Protein AF-W6QTF0-F1 (afdb_monomer_lite)

Sequence (94 aa):
MQSGQARIRALQQAVISSERAQDSARKGFLAGSSTNVDILNAEEQVFIARRDLLEAKLRYLLARLQLAAAVGLLGEDDILQVNDYLGPKLALGY

pLDDT: mean 84.07, std 10.35, range [43.03, 95.44]

InterPro domains:
  IPR003423 Outer membrane efflux protein [PF02321] (2-72)
  IPR051906 Outer membrane protein TolC-like [PTHR30026] (2-82)

Radius of gyration: 18.38 Å; chains: 1; bounding box: 40×16×49 Å

Structure (mmCIF, N/CA/C/O backbone):
data_AF-W6QTF0-F1
#
_entry.id   AF-W6QTF0-F1
#
loop_
_atom_site.group_PDB
_atom_site.id
_atom_site.type_symbol
_atom_site.label_atom_id
_atom_site.label_alt_id
_atom_site.label_comp_id
_atom_site.label_asym_id
_atom_site.label_entity_id
_atom_site.label_seq_id
_atom_site.pdbx_PDB_ins_code
_atom_site.Cartn_x
_atom_site.Cartn_y
_atom_site.Cartn_z
_atom_site.occupancy
_atom_site.B_iso_or_equiv
_atom_site.auth_seq_id
_atom_site.auth_comp_id
_atom_site.auth_asym_id
_atom_site.auth_atom_id
_atom_site.pdbx_PDB_model_num
ATOM 1 N N . MET A 1 1 ? -17.696 4.459 6.611 1.00 54.72 1 MET A N 1
ATOM 2 C CA . MET A 1 1 ? -17.143 3.079 6.587 1.00 54.72 1 MET A CA 1
ATOM 3 C C . MET A 1 1 ? -16.815 2.584 5.171 1.00 54.72 1 MET A C 1
ATOM 5 O O . MET A 1 1 ? -15.697 2.123 4.973 1.00 54.72 1 MET A O 1
ATOM 9 N N . GLN A 1 2 ? -17.715 2.706 4.179 1.00 58.81 2 GLN A N 1
ATOM 10 C CA . GLN A 1 2 ? -17.470 2.241 2.793 1.00 58.81 2 GLN A CA 1
ATOM 11 C C . GLN A 1 2 ? -16.207 2.836 2.141 1.00 58.81 2 GLN A C 1
ATOM 13 O O . GLN A 1 2 ? -15.481 2.125 1.447 1.00 58.81 2 GLN A O 1
ATOM 18 N N . SER A 1 3 ? -15.888 4.101 2.426 1.00 72.75 3 SER A N 1
ATOM 19 C CA . SER A 1 3 ? -14.726 4.787 1.848 1.00 72.75 3 SER A CA 1
ATOM 20 C C . SER A 1 3 ? -13.385 4.168 2.264 1.00 72.75 3 SER A C 1
ATOM 22 O O . SER A 1 3 ? -12.464 4.122 1.456 1.00 72.75 3 SER A O 1
ATOM 24 N N . GLY A 1 4 ? -13.273 3.638 3.491 1.00 78.12 4 GLY A N 1
ATOM 25 C CA . GLY A 1 4 ? -12.034 3.029 3.996 1.00 78.12 4 GLY A CA 1
ATOM 26 C C . GLY A 1 4 ? -11.729 1.680 3.342 1.00 78.12 4 GLY A C 1
ATOM 27 O O . GLY A 1 4 ? -10.615 1.451 2.879 1.00 78.12 4 GLY A O 1
ATOM 28 N N . GLN A 1 5 ? -12.738 0.814 3.210 1.00 83.62 5 GLN A N 1
ATOM 29 C CA . GLN A 1 5 ? -12.583 -0.468 2.513 1.00 83.62 5 GLN A CA 1
ATOM 30 C C . GLN A 1 5 ? -12.345 -0.284 1.009 1.00 83.62 5 GLN A C 1
ATOM 32 O O . GLN A 1 5 ? -11.512 -0.977 0.429 1.00 83.62 5 GLN A O 1
ATOM 37 N N . ALA A 1 6 ? -13.036 0.668 0.372 1.00 87.25 6 ALA A N 1
ATOM 38 C CA . ALA A 1 6 ? -12.787 1.006 -1.028 1.00 87.25 6 ALA A CA 1
ATOM 39 C C . ALA A 1 6 ? -11.355 1.527 -1.242 1.00 87.25 6 ALA A C 1
ATOM 41 O O . ALA A 1 6 ? -10.687 1.093 -2.178 1.00 87.25 6 ALA A O 1
ATOM 42 N N . ARG A 1 7 ? -10.854 2.381 -0.335 1.00 87.75 7 ARG A N 1
ATOM 43 C CA . ARG A 1 7 ? -9.464 2.867 -0.335 1.00 87.75 7 ARG A CA 1
ATOM 44 C C . ARG A 1 7 ? -8.464 1.715 -0.212 1.00 87.75 7 ARG A C 1
ATOM 46 O O . ARG A 1 7 ? -7.522 1.665 -0.993 1.00 87.75 7 ARG A O 1
ATOM 53 N N . ILE A 1 8 ? -8.685 0.780 0.716 1.00 89.81 8 ILE A N 1
ATOM 54 C CA . ILE A 1 8 ? -7.826 -0.405 0.882 1.00 89.81 8 ILE A CA 1
ATOM 55 C C . ILE A 1 8 ? -7.787 -1.229 -0.409 1.00 89.81 8 ILE A C 1
ATOM 57 O O . ILE A 1 8 ? -6.702 -1.561 -0.872 1.00 89.81 8 ILE A O 1
ATOM 61 N N . ARG A 1 9 ? -8.943 -1.508 -1.028 1.00 89.88 9 ARG A N 1
ATOM 62 C CA . ARG A 1 9 ? -8.999 -2.259 -2.295 1.00 89.88 9 ARG A CA 1
ATOM 63 C C . ARG A 1 9 ? -8.266 -1.549 -3.432 1.00 89.88 9 ARG A C 1
ATOM 65 O O . ARG A 1 9 ? -7.527 -2.189 -4.173 1.00 89.88 9 ARG A O 1
ATOM 72 N N . ALA A 1 10 ? -8.428 -0.233 -3.548 1.00 92.50 10 ALA A N 1
ATOM 73 C CA . ALA A 1 10 ? -7.709 0.555 -4.544 1.00 92.50 10 ALA A CA 1
ATO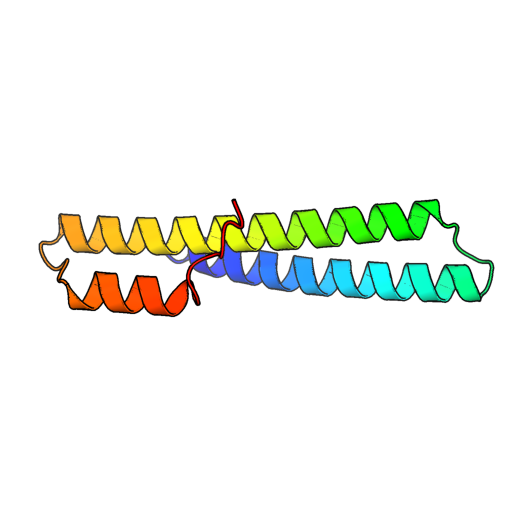M 74 C C . ALA A 1 10 ? -6.187 0.490 -4.330 1.00 92.50 10 ALA A C 1
ATOM 76 O O . ALA A 1 10 ? -5.439 0.295 -5.283 1.00 92.50 10 ALA A O 1
ATOM 77 N N . LEU A 1 11 ? -5.729 0.583 -3.078 1.00 92.25 11 LEU A N 1
ATOM 78 C CA . LEU A 1 11 ? -4.309 0.488 -2.733 1.00 92.25 11 LEU A CA 1
ATOM 79 C C . LEU A 1 11 ? -3.746 -0.924 -2.938 1.00 92.25 11 LEU A C 1
ATOM 81 O O . LEU A 1 11 ? -2.617 -1.062 -3.391 1.00 92.25 11 LEU A O 1
ATOM 85 N N . GLN A 1 12 ? -4.529 -1.976 -2.686 1.00 93.06 12 GLN A N 1
ATOM 86 C CA . GLN A 1 12 ? -4.145 -3.350 -3.041 1.00 93.06 12 GLN A CA 1
ATOM 87 C C . GLN A 1 12 ? -3.912 -3.484 -4.546 1.00 93.06 12 GLN A C 1
ATOM 89 O O . GLN A 1 12 ? -2.903 -4.043 -4.968 1.00 93.06 12 GLN A O 1
ATOM 94 N N . GLN A 1 13 ? -4.814 -2.925 -5.356 1.00 94.50 13 GLN A N 1
ATOM 95 C CA . GLN A 1 13 ? -4.653 -2.928 -6.805 1.00 94.50 13 GLN A CA 1
ATOM 96 C C . GLN A 1 13 ? -3.442 -2.096 -7.251 1.00 94.50 13 GLN A C 1
ATOM 98 O O . GLN A 1 13 ? -2.739 -2.499 -8.176 1.00 94.50 13 GLN A O 1
ATOM 103 N N . ALA A 1 14 ? -3.172 -0.971 -6.582 1.00 92.75 14 ALA A N 1
ATOM 104 C CA . ALA A 1 14 ? -1.992 -0.152 -6.840 1.00 92.75 14 ALA A CA 1
ATOM 105 C C . ALA A 1 14 ? -0.696 -0.933 -6.577 1.00 92.75 14 ALA A C 1
ATOM 107 O O . ALA A 1 14 ? 0.172 -0.944 -7.441 1.00 92.75 14 ALA A O 1
ATOM 108 N N . VAL A 1 15 ? -0.604 -1.667 -5.459 1.00 94.69 15 VAL A N 1
ATOM 109 C CA . VAL A 1 15 ? 0.546 -2.541 -5.158 1.00 94.69 15 VAL A CA 1
ATOM 110 C C . VAL A 1 15 ? 0.761 -3.569 -6.267 1.00 94.69 15 VAL A C 1
ATOM 112 O O . VAL A 1 15 ? 1.863 -3.662 -6.799 1.00 94.69 15 VAL A O 1
ATOM 115 N N . ILE A 1 16 ? -0.296 -4.278 -6.678 1.00 95.44 16 ILE A N 1
ATOM 116 C CA . ILE A 1 16 ? -0.218 -5.274 -7.760 1.00 95.44 16 ILE A CA 1
ATOM 117 C C . ILE A 1 16 ? 0.263 -4.627 -9.067 1.00 95.44 16 ILE A C 1
ATOM 119 O O . ILE A 1 16 ? 1.051 -5.212 -9.810 1.00 95.44 16 ILE A O 1
ATOM 123 N N . SER A 1 17 ? -0.215 -3.420 -9.369 1.00 94.56 17 SER A N 1
ATOM 124 C CA . SER A 1 17 ? 0.197 -2.683 -10.562 1.00 94.56 17 SER A CA 1
ATOM 125 C C . SER A 1 17 ? 1.672 -2.283 -10.505 1.00 94.56 17 SER A C 1
ATOM 127 O O . SER A 1 17 ? 2.388 -2.483 -11.485 1.00 94.56 17 SER A O 1
ATOM 129 N N . SER A 1 18 ? 2.139 -1.758 -9.370 1.00 92.12 18 SER A N 1
ATOM 130 C CA . SER A 1 18 ? 3.540 -1.378 -9.168 1.00 92.12 18 SER A CA 1
ATOM 131 C C . SER A 1 18 ? 4.473 -2.588 -9.240 1.00 92.12 18 SER A C 1
ATOM 133 O O . SER A 1 18 ? 5.526 -2.508 -9.864 1.00 92.12 18 SER A O 1
ATOM 135 N N . GLU A 1 19 ? 4.074 -3.738 -8.692 1.00 94.12 19 GLU A N 1
ATOM 136 C CA . GLU A 1 19 ? 4.854 -4.983 -8.776 1.00 94.12 19 GLU A CA 1
ATOM 137 C C . GLU A 1 19 ? 4.981 -5.483 -10.220 1.00 94.12 19 GLU A C 1
ATOM 139 O O . GLU A 1 19 ? 6.056 -5.894 -10.654 1.00 94.12 19 GLU A O 1
ATOM 144 N N . ARG A 1 20 ? 3.906 -5.386 -11.013 1.00 94.94 20 ARG A N 1
ATOM 145 C CA . ARG A 1 20 ? 3.958 -5.709 -12.450 1.00 94.94 20 ARG A CA 1
ATOM 146 C C . ARG A 1 20 ? 4.845 -4.743 -13.232 1.00 94.94 20 ARG A C 1
ATOM 148 O O . ARG A 1 20 ? 5.537 -5.171 -14.157 1.00 94.94 20 ARG A O 1
ATOM 155 N N . ALA A 1 21 ? 4.831 -3.459 -12.879 1.00 90.31 21 ALA A N 1
ATOM 156 C CA . ALA A 1 21 ? 5.712 -2.466 -13.484 1.00 90.31 21 ALA A CA 1
ATOM 157 C C . ALA A 1 21 ? 7.184 -2.763 -13.160 1.00 90.31 21 ALA A C 1
ATOM 159 O O . ALA A 1 21 ? 8.017 -2.746 -14.063 1.00 90.31 21 ALA A O 1
ATOM 160 N N . GLN A 1 22 ? 7.489 -3.136 -11.914 1.00 93.06 22 GLN A N 1
ATOM 161 C CA . GLN A 1 22 ? 8.826 -3.564 -11.497 1.00 93.06 22 GLN A CA 1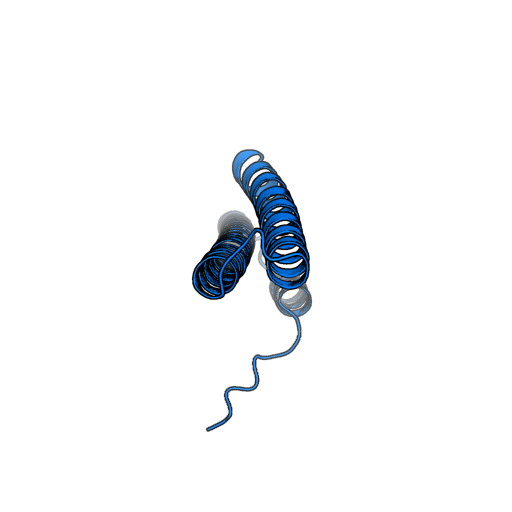
ATOM 162 C C . GLN A 1 22 ? 9.303 -4.799 -12.271 1.00 93.06 22 GLN A C 1
ATOM 164 O O . GLN A 1 22 ? 10.427 -4.819 -12.775 1.00 93.06 22 GLN A O 1
ATOM 169 N N . ASP A 1 23 ? 8.454 -5.818 -12.408 1.00 92.81 23 ASP A N 1
ATOM 170 C CA . ASP A 1 23 ? 8.775 -7.018 -13.189 1.00 92.81 23 ASP A CA 1
ATOM 171 C C . ASP A 1 23 ? 9.025 -6.684 -14.671 1.00 92.81 23 ASP A C 1
ATOM 173 O O . ASP A 1 23 ? 9.974 -7.176 -15.283 1.00 92.81 23 ASP A O 1
ATOM 177 N N . SER A 1 24 ? 8.228 -5.775 -15.236 1.00 90.94 24 SER A N 1
ATOM 178 C CA . SER A 1 24 ? 8.396 -5.306 -16.615 1.00 90.94 24 SER A CA 1
ATOM 179 C C . SER A 1 24 ? 9.697 -4.523 -16.804 1.00 90.94 24 SER A C 1
ATOM 181 O O . SER A 1 24 ? 10.413 -4.778 -17.769 1.00 90.94 24 SER A O 1
ATOM 183 N N . ALA A 1 25 ? 10.049 -3.633 -15.871 1.00 88.75 25 ALA A N 1
ATOM 184 C CA . ALA A 1 25 ? 11.313 -2.895 -15.890 1.00 88.75 25 ALA A CA 1
ATOM 185 C C . ALA A 1 25 ? 12.520 -3.840 -15.776 1.00 88.75 25 ALA A C 1
ATOM 187 O O . ALA A 1 25 ? 13.498 -3.697 -16.508 1.00 88.75 25 ALA A O 1
ATOM 188 N N . ARG A 1 26 ? 12.427 -4.872 -14.925 1.00 88.62 26 ARG A N 1
ATOM 189 C CA . ARG A 1 26 ? 13.458 -5.912 -14.800 1.00 88.62 26 ARG A CA 1
ATOM 190 C C . ARG A 1 26 ? 13.636 -6.691 -16.106 1.00 88.62 26 ARG A C 1
ATOM 192 O O . ARG A 1 26 ? 14.764 -6.908 -16.542 1.00 88.62 26 ARG A O 1
ATOM 199 N N . LYS A 1 27 ? 12.537 -7.082 -16.757 1.00 90.88 27 LYS A N 1
ATOM 200 C CA . LYS A 1 27 ? 12.563 -7.760 -18.066 1.00 90.88 27 LYS A CA 1
ATOM 201 C C . LYS A 1 27 ? 13.101 -6.855 -19.175 1.00 90.88 27 LYS A C 1
ATOM 203 O O . LYS A 1 27 ? 13.913 -7.304 -19.977 1.00 90.88 27 LYS A O 1
ATOM 208 N N . GLY A 1 28 ? 12.695 -5.587 -19.196 1.00 88.19 28 GLY A N 1
ATOM 209 C CA . GLY A 1 28 ? 13.178 -4.588 -20.146 1.00 88.19 28 GLY A CA 1
ATOM 210 C C . GLY A 1 28 ? 14.675 -4.329 -20.002 1.00 88.19 28 GLY A C 1
ATOM 211 O O . GLY A 1 28 ? 15.374 -4.240 -21.006 1.00 88.19 28 GLY A O 1
ATOM 212 N N . PHE A 1 29 ? 15.192 -4.315 -18.773 1.00 90.00 29 PHE A N 1
ATOM 213 C CA . PHE A 1 29 ? 16.624 -4.200 -18.508 1.00 90.00 29 PHE A CA 1
ATOM 214 C C . PHE A 1 29 ? 17.406 -5.398 -19.058 1.00 90.00 29 PHE A C 1
ATOM 216 O O . PHE A 1 29 ? 18.398 -5.213 -19.758 1.00 90.00 29 PHE A O 1
ATOM 223 N N . LEU A 1 30 ? 16.918 -6.625 -18.833 1.00 84.62 30 LEU A N 1
ATOM 224 C CA . LEU A 1 30 ? 17.519 -7.840 -19.405 1.00 84.62 30 LEU A CA 1
ATOM 225 C C . LEU A 1 30 ? 17.490 -7.845 -20.943 1.00 84.62 30 LEU A C 1
ATOM 227 O O . LEU A 1 30 ? 18.398 -8.384 -21.570 1.00 84.62 30 LEU A O 1
ATOM 231 N N . ALA A 1 31 ? 16.466 -7.238 -21.546 1.00 88.94 31 ALA A N 1
ATOM 232 C CA . ALA A 1 31 ? 16.328 -7.087 -22.993 1.00 88.94 31 ALA A CA 1
ATOM 233 C C . ALA A 1 31 ? 17.081 -5.867 -23.570 1.00 88.94 31 ALA A C 1
ATOM 235 O O . ALA A 1 31 ? 17.028 -5.642 -24.778 1.00 88.94 31 ALA A O 1
ATOM 236 N N . GLY A 1 32 ? 17.753 -5.062 -22.736 1.00 86.25 32 GLY A N 1
ATOM 237 C CA . GLY A 1 32 ? 18.462 -3.841 -23.145 1.00 86.25 32 GLY A CA 1
ATOM 238 C C . GLY A 1 32 ? 17.568 -2.625 -23.440 1.00 86.25 32 GLY A C 1
ATOM 239 O O . GLY A 1 32 ? 18.059 -1.613 -23.928 1.00 86.25 32 GLY A O 1
ATOM 240 N N . SER A 1 33 ? 16.267 -2.707 -23.147 1.00 82.81 33 SER A N 1
ATOM 241 C CA . SER A 1 33 ? 15.262 -1.654 -23.372 1.00 82.81 33 SER A CA 1
ATOM 242 C C . SER A 1 33 ? 14.963 -0.799 -22.130 1.00 82.81 33 SER A C 1
ATOM 244 O O . SER A 1 33 ? 14.190 0.155 -22.222 1.00 82.81 33 SER A O 1
ATOM 246 N N . SER A 1 34 ? 15.519 -1.134 -20.966 1.00 85.38 34 SER A N 1
ATOM 247 C CA . SER A 1 34 ? 15.385 -0.351 -19.727 1.00 85.38 34 SER A CA 1
ATOM 248 C C . SER A 1 34 ? 16.735 -0.211 -19.035 1.00 85.38 34 SER A C 1
ATOM 250 O O . SER A 1 34 ? 17.681 -0.937 -19.336 1.00 85.38 34 SER A O 1
ATOM 252 N N . THR A 1 35 ? 16.828 0.724 -18.097 1.00 88.44 35 THR A N 1
ATOM 253 C CA . THR A 1 35 ? 18.049 1.041 -17.351 1.00 88.44 35 THR A CA 1
ATOM 254 C C . THR A 1 35 ? 17.942 0.618 -15.882 1.00 88.44 35 THR A C 1
ATOM 256 O O . THR A 1 35 ? 16.853 0.369 -15.367 1.00 88.44 35 THR A O 1
ATOM 259 N N . ASN A 1 36 ? 19.073 0.572 -15.168 1.00 86.25 36 ASN A N 1
ATOM 260 C CA . ASN A 1 36 ? 19.078 0.317 -13.718 1.00 86.25 36 ASN A CA 1
ATOM 261 C C . ASN A 1 36 ? 18.245 1.348 -12.938 1.00 86.25 36 ASN A C 1
ATOM 263 O O . ASN A 1 36 ? 17.642 1.009 -11.924 1.00 86.25 36 ASN A O 1
ATOM 267 N N . VAL A 1 37 ? 18.189 2.595 -13.416 1.00 89.62 37 VAL A N 1
ATOM 268 C CA . VAL A 1 37 ? 17.396 3.662 -12.790 1.00 89.62 37 VAL A CA 1
ATOM 269 C C . VAL A 1 37 ? 15.899 3.358 -12.887 1.00 89.62 37 VAL A C 1
ATOM 271 O O . VAL A 1 37 ? 15.171 3.590 -11.927 1.00 89.62 37 VAL A O 1
ATOM 274 N N . ASP A 1 38 ? 15.439 2.757 -13.988 1.00 87.06 38 ASP A N 1
ATOM 275 C CA . ASP A 1 38 ? 14.031 2.370 -14.151 1.00 87.06 38 ASP A CA 1
ATOM 276 C C . ASP A 1 38 ? 13.617 1.276 -13.159 1.00 87.06 38 ASP A C 1
ATOM 278 O O . ASP A 1 38 ? 12.509 1.313 -12.622 1.00 87.06 38 ASP A O 1
ATOM 282 N N . ILE A 1 39 ? 14.519 0.329 -12.869 1.00 89.12 39 ILE A N 1
ATOM 283 C CA . ILE A 1 39 ? 14.288 -0.704 -11.850 1.00 89.12 39 ILE A CA 1
ATOM 284 C C . ILE A 1 39 ? 14.187 -0.066 -10.465 1.00 89.12 39 ILE A C 1
ATOM 286 O O . ILE A 1 39 ? 13.241 -0.359 -9.738 1.00 89.12 39 ILE A O 1
ATOM 290 N N . LEU A 1 40 ? 15.127 0.817 -10.115 1.00 92.19 40 LEU A N 1
ATOM 291 C CA . LEU A 1 40 ? 15.141 1.493 -8.815 1.00 92.19 40 LEU A CA 1
ATOM 292 C C . LEU A 1 40 ? 13.880 2.340 -8.606 1.00 92.19 40 LEU A C 1
ATOM 294 O O . LEU A 1 40 ? 13.255 2.261 -7.552 1.00 92.19 40 LEU A O 1
ATOM 298 N N . ASN A 1 41 ? 13.453 3.078 -9.632 1.00 91.56 41 ASN A N 1
ATOM 299 C CA . ASN A 1 41 ? 12.218 3.859 -9.588 1.00 91.56 41 ASN A CA 1
ATOM 300 C C . ASN A 1 41 ? 10.982 2.960 -9.417 1.00 91.56 41 ASN A C 1
ATOM 302 O O . ASN A 1 41 ? 10.067 3.288 -8.660 1.00 91.56 41 ASN A O 1
ATOM 306 N N . ALA A 1 42 ? 10.932 1.816 -10.105 1.00 90.75 42 ALA A N 1
ATOM 307 C CA . ALA A 1 42 ? 9.827 0.873 -9.958 1.00 90.75 42 ALA A CA 1
ATOM 308 C C . ALA A 1 42 ? 9.817 0.207 -8.569 1.00 90.75 42 ALA A C 1
ATOM 310 O O . ALA A 1 42 ? 8.751 0.004 -7.988 1.00 90.75 42 ALA A O 1
ATOM 311 N N . GLU A 1 43 ? 10.990 -0.090 -8.009 1.00 92.62 43 GLU A N 1
ATOM 312 C CA . GLU A 1 43 ? 11.141 -0.576 -6.636 1.00 92.62 43 GLU A CA 1
ATOM 313 C C . GLU A 1 43 ? 10.653 0.451 -5.613 1.00 92.62 43 GLU A C 1
ATOM 315 O O . GLU A 1 43 ? 9.855 0.108 -4.737 1.00 92.62 43 GLU A O 1
ATOM 320 N N . GLU A 1 44 ? 11.042 1.718 -5.763 1.00 94.00 44 GLU A N 1
ATOM 321 C CA . GLU A 1 44 ? 10.548 2.814 -4.928 1.00 94.00 44 GLU A CA 1
ATOM 322 C C . GLU A 1 44 ? 9.013 2.897 -4.966 1.00 94.00 44 GLU A C 1
ATOM 324 O O . GLU A 1 44 ? 8.362 2.956 -3.918 1.00 94.00 44 GLU A O 1
ATOM 329 N N . GLN A 1 45 ? 8.411 2.814 -6.156 1.00 93.56 45 GLN A N 1
ATOM 330 C CA . GLN A 1 45 ? 6.954 2.833 -6.310 1.00 93.56 45 GLN A CA 1
ATOM 331 C C . GLN A 1 45 ? 6.265 1.657 -5.605 1.00 93.56 45 GLN A C 1
ATOM 333 O O . GLN A 1 45 ? 5.226 1.854 -4.970 1.00 93.56 45 GLN A O 1
ATOM 338 N N . VAL A 1 46 ? 6.834 0.446 -5.669 1.00 93.44 46 VAL A N 1
ATOM 339 C CA . VAL A 1 46 ? 6.317 -0.721 -4.931 1.00 93.44 46 VAL A CA 1
ATOM 340 C C . VAL A 1 46 ? 6.344 -0.463 -3.426 1.00 93.44 46 VAL A C 1
ATOM 342 O O . VAL A 1 46 ? 5.361 -0.745 -2.734 1.00 93.44 46 VAL A O 1
ATOM 345 N N . PHE A 1 47 ? 7.433 0.105 -2.907 1.00 94.12 47 PHE A N 1
ATOM 346 C CA . PHE A 1 47 ? 7.546 0.430 -1.486 1.00 94.12 47 PHE A CA 1
ATOM 347 C C . PHE A 1 47 ? 6.528 1.482 -1.043 1.00 94.12 47 PHE A C 1
ATOM 349 O O . PHE A 1 47 ? 5.857 1.284 -0.027 1.00 94.12 47 PHE A O 1
ATOM 356 N N . ILE A 1 48 ? 6.363 2.559 -1.813 1.00 94.62 48 ILE A N 1
ATOM 357 C CA . ILE A 1 48 ? 5.367 3.602 -1.535 1.00 94.62 48 ILE A CA 1
ATOM 358 C C . ILE A 1 48 ? 3.959 2.998 -1.517 1.00 94.62 48 ILE A C 1
ATOM 360 O O . ILE A 1 48 ? 3.229 3.175 -0.542 1.00 94.62 48 ILE A O 1
ATOM 364 N N . ALA A 1 49 ? 3.596 2.211 -2.535 1.00 92.94 49 ALA A N 1
ATOM 365 C CA . ALA A 1 49 ? 2.275 1.589 -2.616 1.00 92.94 49 ALA A CA 1
ATOM 366 C C . ALA A 1 49 ? 2.000 0.648 -1.429 1.00 92.94 49 ALA A C 1
ATOM 368 O O . ALA A 1 49 ? 0.904 0.651 -0.860 1.00 92.94 49 ALA A O 1
ATOM 369 N N . ARG A 1 50 ? 3.001 -0.142 -1.014 1.00 92.50 50 ARG A N 1
ATOM 370 C CA . ARG A 1 50 ? 2.893 -1.045 0.144 1.00 92.50 50 ARG A CA 1
ATOM 371 C C . ARG A 1 50 ? 2.742 -0.279 1.455 1.00 92.50 50 ARG A C 1
ATOM 373 O O . ARG A 1 50 ? 1.900 -0.654 2.275 1.00 92.50 50 ARG A O 1
ATOM 380 N N . ARG A 1 51 ? 3.515 0.794 1.646 1.00 93.50 51 ARG A N 1
ATOM 381 C CA . ARG A 1 51 ? 3.403 1.678 2.814 1.00 93.50 51 ARG A CA 1
ATOM 382 C C . ARG A 1 51 ? 2.012 2.300 2.892 1.00 93.50 51 ARG A C 1
ATOM 384 O O . ARG A 1 51 ? 1.375 2.225 3.939 1.00 93.50 51 ARG A O 1
ATOM 391 N N . ASP A 1 52 ? 1.521 2.852 1.788 1.00 91.38 52 ASP A N 1
ATOM 392 C CA . ASP A 1 52 ? 0.218 3.515 1.744 1.00 91.38 52 ASP A CA 1
ATOM 393 C C . ASP A 1 52 ? -0.924 2.523 2.029 1.00 91.38 52 ASP A C 1
ATOM 395 O O . ASP A 1 52 ? -1.874 2.841 2.752 1.00 91.38 52 ASP A O 1
ATOM 399 N N . LEU A 1 53 ? -0.819 1.285 1.526 1.00 90.44 53 LEU A N 1
ATOM 400 C CA . LEU A 1 53 ? -1.747 0.201 1.859 1.00 90.44 53 LEU A CA 1
ATOM 401 C C . LEU A 1 53 ? -1.730 -0.137 3.356 1.00 90.44 53 LEU A C 1
ATOM 403 O O . LEU A 1 53 ? -2.797 -0.307 3.955 1.00 90.44 53 LEU A O 1
ATOM 407 N N . LEU A 1 54 ? -0.544 -0.253 3.958 1.00 89.38 54 LEU A N 1
ATOM 408 C CA . LEU A 1 54 ? -0.403 -0.521 5.389 1.00 89.38 54 LEU A CA 1
ATOM 409 C C . LEU A 1 54 ? -1.046 0.598 6.213 1.00 89.38 54 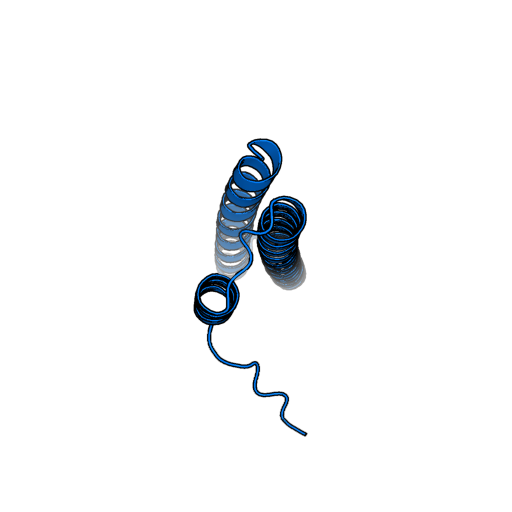LEU A C 1
ATOM 411 O O . LEU A 1 54 ? -1.870 0.325 7.084 1.00 89.38 54 LEU A O 1
ATOM 415 N N . GLU A 1 55 ? -0.743 1.851 5.889 1.00 90.62 55 GLU A N 1
ATOM 416 C CA . GLU A 1 55 ? -1.317 3.013 6.560 1.00 90.62 55 GLU A CA 1
ATOM 417 C C . GLU A 1 55 ? -2.851 3.026 6.470 1.00 90.62 55 GLU A C 1
ATOM 419 O O . GLU A 1 55 ? -3.540 3.233 7.472 1.00 90.62 55 GLU A O 1
ATOM 424 N N . ALA A 1 56 ? -3.413 2.744 5.291 1.00 89.19 56 ALA A N 1
ATOM 425 C CA . ALA A 1 56 ? -4.859 2.675 5.107 1.00 89.19 56 ALA A CA 1
ATOM 426 C C . ALA A 1 56 ? -5.509 1.552 5.930 1.00 89.19 56 ALA A C 1
ATOM 428 O O . ALA A 1 56 ? -6.583 1.756 6.503 1.00 89.19 56 ALA A O 1
ATOM 429 N N . LYS A 1 57 ? -4.861 0.382 6.024 1.00 87.12 57 LYS A N 1
ATOM 430 C CA . LYS A 1 57 ? -5.318 -0.719 6.884 1.00 87.12 57 LYS A CA 1
ATOM 431 C C . LYS A 1 57 ? -5.315 -0.309 8.358 1.00 87.12 57 LYS A C 1
ATOM 433 O O . LYS A 1 57 ? -6.325 -0.507 9.028 1.00 87.12 57 LYS A O 1
ATOM 438 N N . LEU A 1 58 ? -4.234 0.307 8.838 1.00 89.19 58 LEU A N 1
ATOM 439 C CA . LEU A 1 58 ? -4.120 0.779 10.222 1.00 89.19 58 LEU A CA 1
ATOM 440 C C . LEU A 1 58 ? -5.186 1.825 10.558 1.00 89.19 58 LEU A C 1
ATOM 442 O O . LEU A 1 58 ? -5.893 1.691 11.555 1.00 89.19 58 LEU A O 1
ATOM 446 N N . ARG A 1 59 ? -5.366 2.827 9.689 1.00 88.81 59 ARG A N 1
ATOM 447 C CA . ARG A 1 59 ? -6.410 3.851 9.849 1.00 88.81 59 ARG A CA 1
ATOM 448 C C . ARG A 1 59 ? -7.810 3.233 9.910 1.00 88.81 59 ARG A C 1
ATOM 450 O O . ARG A 1 59 ? -8.628 3.663 10.718 1.00 88.81 59 ARG A O 1
ATOM 457 N N . TYR A 1 60 ? -8.093 2.226 9.079 1.00 85.94 60 TYR A N 1
ATOM 458 C CA . TYR A 1 60 ? -9.380 1.525 9.092 1.00 85.94 60 TYR A CA 1
ATOM 459 C C . TYR A 1 60 ? -9.624 0.765 10.403 1.00 85.94 60 TYR A C 1
ATOM 461 O O . TYR A 1 60 ? -10.716 0.863 10.963 1.00 85.94 60 TYR A O 1
ATOM 469 N N . LEU A 1 61 ? -8.616 0.050 10.911 1.00 84.56 61 LEU A N 1
ATOM 470 C CA . LEU A 1 61 ? -8.709 -0.659 12.192 1.00 84.56 61 LEU A CA 1
ATOM 471 C C . LEU A 1 61 ? -8.928 0.312 13.350 1.00 84.56 61 LEU A C 1
ATOM 473 O O . LEU A 1 61 ? -9.837 0.109 14.150 1.00 84.56 61 LEU A O 1
ATOM 477 N N . LEU A 1 62 ? -8.155 1.401 13.399 1.00 86.69 62 LEU A N 1
ATOM 478 C CA . LEU A 1 62 ? -8.288 2.416 14.439 1.00 86.69 62 LEU A CA 1
ATOM 479 C C . LEU A 1 62 ? -9.685 3.046 14.432 1.00 86.69 62 LEU A C 1
ATOM 481 O O . LEU A 1 62 ? -10.312 3.153 15.480 1.00 86.69 62 LEU A O 1
ATOM 485 N N . ALA A 1 63 ? -10.206 3.399 13.254 1.00 86.12 63 ALA A N 1
ATOM 486 C CA . ALA A 1 63 ? -11.557 3.940 13.125 1.00 86.12 63 ALA A CA 1
ATOM 487 C C . ALA A 1 63 ? -12.633 2.942 13.593 1.00 86.12 63 ALA A C 1
ATOM 489 O O . ALA A 1 63 ? -13.641 3.344 14.175 1.00 86.12 63 ALA A O 1
ATOM 490 N N . ARG A 1 64 ? -12.426 1.638 13.362 1.00 83.31 64 ARG A N 1
ATOM 491 C CA . ARG A 1 64 ? -13.333 0.586 13.839 1.00 83.31 64 ARG A CA 1
ATOM 492 C C . ARG A 1 64 ? -13.292 0.453 15.366 1.00 83.31 64 ARG A C 1
ATOM 494 O O . ARG A 1 64 ? -14.355 0.390 15.974 1.00 83.31 64 ARG A O 1
ATOM 501 N N . LEU A 1 65 ? -12.104 0.480 15.972 1.00 84.75 65 LEU A N 1
ATOM 502 C CA . LEU A 1 65 ? -11.939 0.451 17.431 1.00 84.75 65 LEU A CA 1
ATOM 503 C C . LEU A 1 65 ? -12.527 1.699 18.103 1.00 84.75 65 LEU A C 1
ATOM 505 O O . LEU A 1 65 ? -13.223 1.587 19.105 1.00 84.75 65 LEU A O 1
ATOM 509 N N . GLN A 1 66 ? -12.310 2.884 17.527 1.00 85.75 66 GLN A N 1
ATOM 510 C CA . GLN A 1 66 ? -12.897 4.134 18.022 1.00 85.75 66 GLN A CA 1
ATOM 511 C C . GLN A 1 66 ? -14.426 4.102 17.984 1.00 85.75 66 GLN A C 1
ATOM 513 O O . GLN A 1 66 ? -15.068 4.554 18.930 1.00 85.75 66 GLN A O 1
ATOM 518 N N . LEU A 1 67 ? -15.015 3.543 16.918 1.00 84.06 67 LEU A N 1
ATOM 519 C CA . LEU A 1 67 ? -16.461 3.360 16.863 1.00 84.06 67 LEU A CA 1
ATOM 520 C C . LEU A 1 67 ? -16.933 2.405 17.963 1.00 84.06 67 LEU A C 1
ATOM 522 O O . LEU A 1 67 ? -17.869 2.758 18.670 1.00 84.06 67 LEU A O 1
ATOM 526 N N . ALA A 1 68 ? -16.281 1.247 18.126 1.00 81.38 68 ALA A N 1
ATOM 527 C CA . ALA A 1 68 ? -16.614 0.273 19.169 1.00 81.38 68 ALA A CA 1
ATOM 528 C C . ALA A 1 68 ? -16.537 0.889 20.579 1.00 81.38 68 ALA A C 1
ATOM 530 O O . ALA A 1 68 ? -17.432 0.674 21.395 1.00 81.38 68 ALA A O 1
ATOM 531 N N . ALA A 1 69 ? -15.525 1.725 20.836 1.00 83.19 69 ALA A N 1
ATOM 532 C CA . ALA A 1 69 ? -15.375 2.449 22.097 1.00 83.19 69 ALA A CA 1
ATOM 533 C C . ALA A 1 69 ? -16.530 3.431 22.336 1.00 83.19 69 ALA A C 1
ATOM 535 O O . ALA A 1 69 ? -17.093 3.472 23.426 1.00 83.19 69 ALA A O 1
ATOM 536 N N . ALA A 1 70 ? -16.915 4.194 21.307 1.00 82.50 70 ALA A N 1
ATOM 537 C CA . ALA A 1 70 ? -17.975 5.197 21.404 1.00 82.50 70 ALA A CA 1
ATOM 538 C C . ALA A 1 70 ? -19.361 4.593 21.683 1.00 82.50 70 ALA A C 1
ATOM 540 O O . ALA A 1 70 ? -20.192 5.238 22.316 1.00 82.50 70 ALA A O 1
ATOM 541 N N . VAL A 1 71 ? -19.613 3.362 21.226 1.00 85.94 71 VAL A N 1
ATOM 542 C CA . VAL A 1 71 ? -20.873 2.641 21.479 1.00 85.94 71 VAL A CA 1
ATOM 543 C C . VAL A 1 71 ? -20.816 1.737 22.720 1.00 85.94 71 VAL A C 1
ATOM 545 O O . VAL A 1 71 ? -21.771 1.01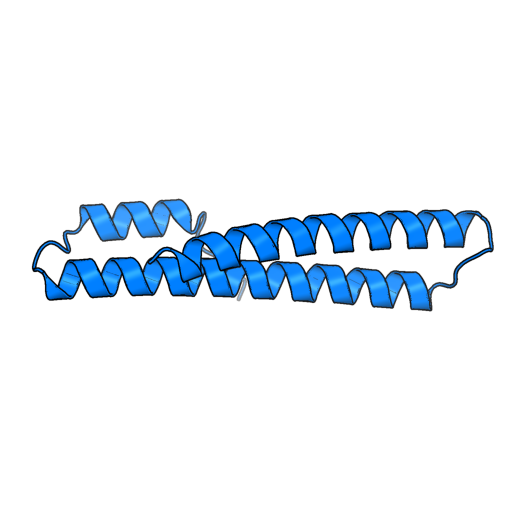3 22.984 1.00 85.94 71 VAL A O 1
ATOM 548 N N . GLY A 1 72 ? -19.709 1.762 23.475 1.00 80.00 72 GLY A N 1
ATOM 549 C CA . GLY A 1 72 ? -19.519 0.956 24.688 1.00 80.00 72 GLY A CA 1
ATOM 550 C C . GLY A 1 72 ? -19.348 -0.548 24.445 1.00 80.00 72 GLY A C 1
ATOM 551 O O . GLY A 1 72 ? -19.453 -1.324 25.388 1.00 80.00 72 GLY A O 1
ATOM 552 N N . LEU A 1 73 ? -19.100 -0.965 23.199 1.00 75.75 73 LEU A N 1
ATOM 553 C CA . LEU A 1 73 ? -18.924 -2.369 22.805 1.00 75.75 73 LEU A CA 1
ATOM 554 C C . LEU A 1 73 ? -17.455 -2.797 22.749 1.00 75.75 73 LEU A C 1
ATOM 556 O O . LEU A 1 73 ? -17.198 -3.953 22.451 1.00 75.75 73 LEU A O 1
ATOM 560 N N . LEU A 1 74 ? -16.502 -1.892 23.004 1.00 74.19 74 LEU A N 1
ATOM 561 C CA . LEU A 1 74 ? -15.081 -2.231 22.962 1.00 74.19 74 LEU A CA 1
ATOM 562 C C . LEU A 1 74 ? -14.726 -3.184 24.110 1.00 74.19 74 LEU A C 1
ATOM 564 O O . LEU A 1 74 ? -14.574 -2.752 25.254 1.00 74.19 74 LEU A O 1
ATOM 568 N N . GLY A 1 75 ? -14.586 -4.465 23.779 1.00 76.31 75 GLY A N 1
ATOM 569 C CA . GLY A 1 75 ? -14.113 -5.504 24.687 1.00 76.31 75 GLY A CA 1
ATOM 570 C C . GLY A 1 75 ? -12.651 -5.884 24.447 1.00 76.31 75 GLY A C 1
ATOM 571 O O . GLY A 1 75 ? -12.020 -5.475 23.471 1.00 76.31 75 GLY A O 1
ATOM 572 N N . GLU A 1 76 ? -12.116 -6.716 25.337 1.00 74.62 76 GLU A N 1
ATOM 573 C CA . GLU A 1 76 ? -10.770 -7.291 25.210 1.00 74.62 76 GLU A CA 1
ATOM 574 C C . GLU A 1 76 ? -10.646 -8.157 23.938 1.00 74.62 76 GLU A C 1
ATOM 576 O O . GLU A 1 76 ? -9.634 -8.093 23.238 1.00 74.62 76 GLU A O 1
ATOM 581 N N . ASP A 1 77 ? -11.723 -8.850 23.554 1.00 78.19 77 ASP A N 1
ATOM 582 C CA . ASP A 1 77 ? -11.804 -9.671 22.338 1.00 78.19 77 ASP A CA 1
ATOM 583 C C . ASP A 1 77 ? -11.626 -8.864 21.037 1.00 78.19 77 ASP A C 1
ATOM 585 O O . ASP A 1 77 ? -10.991 -9.337 20.090 1.00 78.19 77 ASP A O 1
ATOM 589 N N . ASP A 1 78 ? -12.140 -7.628 20.977 1.00 73.88 78 ASP A N 1
ATOM 590 C CA . ASP A 1 78 ? -11.969 -6.751 19.808 1.00 73.88 78 ASP A CA 1
ATOM 591 C C . ASP A 1 78 ? -10.510 -6.313 19.650 1.00 73.88 78 ASP A C 1
ATOM 593 O O . ASP A 1 78 ? -9.987 -6.232 18.534 1.00 73.88 78 ASP A O 1
ATOM 597 N N . ILE A 1 79 ? -9.839 -6.042 20.773 1.00 74.94 79 ILE A N 1
ATOM 598 C CA . ILE A 1 79 ? -8.422 -5.669 20.797 1.00 74.94 79 ILE A CA 1
ATOM 599 C C . ILE A 1 79 ? -7.566 -6.861 20.362 1.00 74.94 79 ILE A C 1
ATOM 601 O O . ILE A 1 79 ? -6.662 -6.689 19.541 1.00 74.94 79 ILE A O 1
ATOM 605 N N . LEU A 1 80 ? -7.883 -8.067 20.843 1.00 79.00 80 LEU A N 1
ATOM 606 C CA . LEU A 1 80 ? -7.201 -9.299 20.447 1.00 79.00 80 LEU A CA 1
ATOM 607 C C . LEU A 1 80 ? -7.372 -9.593 18.950 1.00 79.00 80 LEU A C 1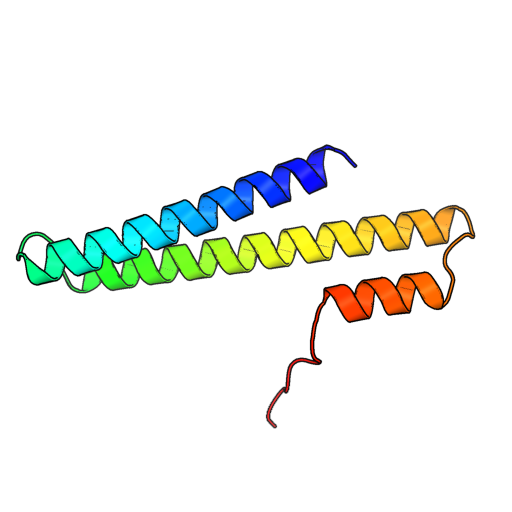
ATOM 609 O O . LEU A 1 80 ? -6.376 -9.832 18.270 1.00 79.00 80 LEU A O 1
ATOM 613 N N . GLN A 1 81 ? -8.584 -9.468 18.393 1.00 78.31 81 GLN A N 1
ATOM 614 C CA . GLN A 1 81 ? -8.806 -9.637 16.948 1.00 78.31 81 GLN A CA 1
ATOM 615 C C . GLN A 1 81 ? -8.012 -8.642 16.098 1.00 78.31 81 GLN A C 1
ATOM 617 O O . GLN A 1 81 ? -7.494 -9.000 15.036 1.00 78.31 81 GLN A O 1
ATOM 622 N N . VAL A 1 82 ? -7.931 -7.378 16.525 1.00 76.62 82 VAL A N 1
ATOM 623 C CA . VAL A 1 82 ? -7.133 -6.378 15.806 1.00 76.62 82 VAL A CA 1
ATOM 624 C C . VAL A 1 82 ? -5.648 -6.705 15.901 1.00 76.62 82 VAL A C 1
ATOM 626 O O . VAL A 1 82 ? -4.947 -6.590 14.896 1.00 76.62 82 VAL A O 1
ATOM 629 N N . ASN A 1 83 ? -5.175 -7.142 17.067 1.00 75.69 83 ASN A N 1
ATOM 630 C CA . ASN A 1 83 ? -3.785 -7.534 17.258 1.00 75.69 83 ASN A CA 1
ATOM 631 C C . ASN A 1 83 ? -3.405 -8.736 16.374 1.00 75.69 83 ASN A C 1
ATOM 633 O O . ASN A 1 83 ? -2.384 -8.685 15.692 1.00 75.69 83 ASN A O 1
ATOM 637 N N . ASP A 1 84 ? -4.266 -9.750 16.283 1.00 79.31 84 ASP A N 1
ATOM 638 C CA . ASP A 1 84 ? -4.062 -10.898 15.391 1.00 79.31 84 ASP A CA 1
ATOM 639 C C . ASP A 1 84 ? -4.044 -10.487 13.912 1.00 79.31 84 ASP A C 1
ATOM 641 O O . ASP A 1 84 ? -3.225 -10.974 13.129 1.00 79.31 84 ASP A O 1
ATOM 645 N N . TYR A 1 85 ? -4.898 -9.539 13.516 1.00 75.75 85 TYR A N 1
ATOM 646 C CA . TYR A 1 85 ? -4.913 -9.016 12.149 1.00 75.75 85 TYR A CA 1
ATOM 647 C C . TYR A 1 85 ? -3.644 -8.218 11.789 1.00 75.75 85 TYR A C 1
ATOM 649 O O . TYR A 1 85 ? -3.257 -8.174 10.618 1.00 75.75 85 TYR A O 1
ATOM 657 N N . LEU A 1 86 ? -2.989 -7.583 12.767 1.00 72.88 86 LEU A N 1
ATOM 658 C CA . LEU A 1 86 ? -1.726 -6.858 12.567 1.00 72.88 86 LEU A CA 1
ATOM 659 C C . LEU A 1 86 ? -0.527 -7.794 12.366 1.00 72.88 86 LEU A C 1
ATOM 661 O O . LEU A 1 86 ? 0.493 -7.364 11.823 1.00 72.88 86 LEU A O 1
ATOM 665 N N . GLY A 1 87 ? -0.676 -9.070 12.719 1.00 70.44 87 GLY A N 1
ATOM 666 C CA . GLY A 1 87 ? 0.358 -10.078 12.560 1.00 70.44 87 GLY A CA 1
ATOM 667 C C . GLY A 1 87 ? 1.419 -10.028 13.665 1.00 70.44 87 GLY A C 1
ATOM 668 O O . GLY A 1 87 ? 1.236 -9.380 14.697 1.00 70.44 87 GLY A O 1
ATOM 669 N N . PRO A 1 88 ? 2.533 -10.759 13.491 1.00 70.62 88 PRO A N 1
ATOM 670 C CA . PRO A 1 88 ? 3.532 -10.917 14.537 1.00 70.62 88 PRO A CA 1
ATOM 671 C C . PRO A 1 88 ? 4.130 -9.570 14.940 1.00 70.62 88 PRO A C 1
ATOM 673 O O . PRO A 1 88 ? 4.375 -8.699 14.102 1.00 70.62 88 PRO A O 1
ATOM 676 N N . LYS A 1 89 ? 4.407 -9.429 16.242 1.00 69.56 89 LYS A N 1
ATOM 677 C CA . LYS A 1 89 ? 5.088 -8.261 16.802 1.00 69.56 89 LYS A CA 1
ATOM 678 C C . LYS A 1 89 ? 6.337 -7.978 15.973 1.00 69.56 89 LYS A C 1
ATOM 680 O O . LYS A 1 89 ? 7.195 -8.850 15.839 1.00 69.56 89 LYS A O 1
ATOM 685 N N . LEU A 1 90 ? 6.425 -6.767 15.422 1.00 66.19 90 LEU A N 1
ATOM 686 C CA . LEU A 1 90 ? 7.606 -6.316 14.697 1.00 66.19 90 LEU A CA 1
ATOM 687 C C . LEU A 1 90 ? 8.811 -6.496 15.624 1.00 66.19 90 LEU A C 1
ATOM 689 O O . LEU A 1 90 ? 8.896 -5.851 16.672 1.00 66.19 90 LEU A O 1
ATOM 693 N N . ALA A 1 91 ? 9.706 -7.416 15.266 1.00 60.38 91 ALA A N 1
ATOM 694 C CA . ALA A 1 91 ? 10.973 -7.590 15.951 1.00 60.38 91 ALA A CA 1
ATOM 695 C C . ALA A 1 91 ? 11.828 -6.360 15.636 1.00 60.38 91 ALA A C 1
ATOM 697 O O . ALA A 1 91 ? 12.562 -6.325 14.652 1.00 60.38 91 ALA A O 1
ATOM 698 N N . LEU A 1 92 ? 11.672 -5.311 16.441 1.00 58.75 92 LEU A N 1
ATOM 699 C CA . LEU A 1 92 ? 12.626 -4.216 16.494 1.00 58.75 92 LEU A CA 1
ATOM 700 C C . LEU A 1 92 ? 13.891 -4.805 17.120 1.00 58.75 92 LEU A C 1
ATOM 702 O O . LEU A 1 92 ? 13.981 -4.938 18.338 1.00 58.75 92 LEU A O 1
ATOM 706 N N . GLY A 1 93 ? 14.802 -5.274 16.268 1.00 56.16 93 GLY A N 1
ATOM 707 C CA . GLY A 1 93 ? 16.155 -5.612 16.683 1.00 56.16 93 GLY A CA 1
ATOM 708 C C . GLY A 1 93 ? 16.810 -4.343 17.214 1.00 56.16 93 GLY A C 1
ATOM 709 O O . GLY A 1 93 ? 17.007 -3.399 16.448 1.00 56.16 93 GLY A O 1
ATOM 710 N N . TYR A 1 94 ? 17.059 -4.317 18.520 1.00 43.03 94 TYR A N 1
ATOM 711 C CA . TYR A 1 94 ? 17.961 -3.374 19.174 1.00 43.03 94 TYR A CA 1
ATOM 712 C C . TYR A 1 94 ? 19.342 -4.013 19.277 1.00 43.03 94 TYR A C 1
ATOM 714 O O . TYR A 1 94 ? 19.387 -5.239 19.538 1.00 43.03 94 TYR A O 1
#

Organism: Ectopseudomonas oleovorans (strain CECT 5344) (NCBI:txid1182590)

Secondary structure (DSSP, 8-state):
-HHHHHHHHHHHHHHHHHHHHHHHHHHHHHTTSS-HHHHHHHHHHHHHHHHHHHHHHHHHHHHHHHHHHHTT---HHHHHHHHHHH-S------

Foldseek 3Di:
DVVLVVQLVVLVVQLVVLVVQLVVLVVCVVVVNHDPVSNV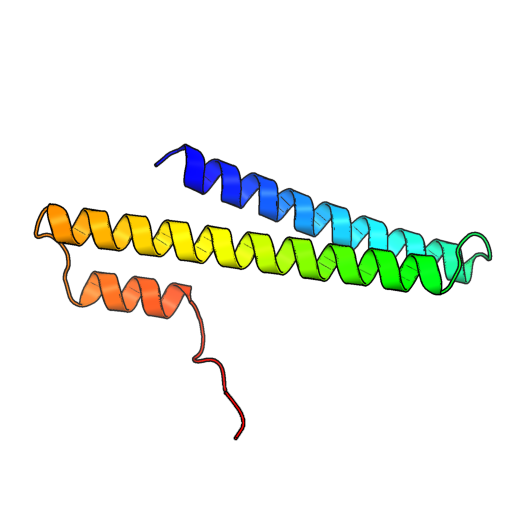VSVVSNVVSVVSSVVSLVVVLVVVQVVCVVVVNNDPVSVVVVVVVNPDDPPPDD